Protein AF-A0ABD7LHE8-F1 (afdb_monomer)

Radius of gyration: 19.94 Å; Cα contacts (8 Å, |Δi|>4): 30; chains: 1; bounding box: 50×25×47 Å

pLDDT: mean 91.77, std 10.04, range [50.16, 98.81]

Organism: NCBI:txid87883

Sequence (92 aa):
MTETLITGGGVTAGIDMALTIMADIAGAEYAQAVQLGIEYAPAPPFDCGRPERAAPEILEAVAARMNRVRVDRYDAVRRAAQRMQEGALEQR

Structure (mmCIF, N/CA/C/O backbone):
data_AF-A0ABD7LHE8-F1
#
_entry.id   AF-A0ABD7LHE8-F1
#
loop_
_atom_site.group_PDB
_atom_site.id
_atom_site.type_symbol
_atom_site.label_atom_id
_atom_site.label_alt_id
_atom_site.label_comp_id
_atom_site.label_asym_id
_atom_site.label_entity_id
_atom_site.label_seq_id
_atom_site.pdbx_PDB_ins_code
_atom_site.Cartn_x
_atom_site.Cartn_y
_atom_site.Cartn_z
_atom_site.occupancy
_atom_site.B_iso_or_equiv
_atom_site.auth_seq_id
_atom_site.auth_comp_id
_atom_site.auth_asym_id
_atom_site.auth_atom_id
_atom_site.pdbx_PDB_model_num
ATOM 1 N N . MET A 1 1 ? -7.096 -11.257 17.814 1.00 58.19 1 MET A N 1
ATOM 2 C CA . MET A 1 1 ? -5.675 -11.625 17.593 1.00 58.19 1 MET A CA 1
ATOM 3 C C . MET A 1 1 ? -4.890 -11.819 18.896 1.00 58.19 1 MET A C 1
ATOM 5 O O . MET A 1 1 ? -5.071 -11.030 19.812 1.00 58.19 1 MET A O 1
ATOM 9 N N . THR A 1 2 ? -4.004 -12.825 18.983 1.00 65.38 2 THR A N 1
ATOM 10 C CA . THR A 1 2 ? -3.017 -13.004 20.082 1.00 65.38 2 THR A CA 1
ATOM 11 C C . THR A 1 2 ? -1.585 -12.587 19.713 1.00 65.38 2 THR A C 1
ATOM 13 O O . THR A 1 2 ? -0.724 -12.557 20.587 1.00 65.38 2 THR A O 1
ATOM 16 N N . GLU A 1 3 ? -1.310 -12.257 18.447 1.00 71.69 3 GLU A N 1
ATOM 17 C CA . GLU A 1 3 ? -0.006 -11.743 18.005 1.00 71.69 3 GLU A CA 1
ATOM 18 C C . GLU A 1 3 ? 0.013 -10.209 17.995 1.00 71.69 3 GLU A C 1
ATOM 20 O O . GLU A 1 3 ? -0.955 -9.571 17.587 1.00 71.69 3 GLU A O 1
ATOM 25 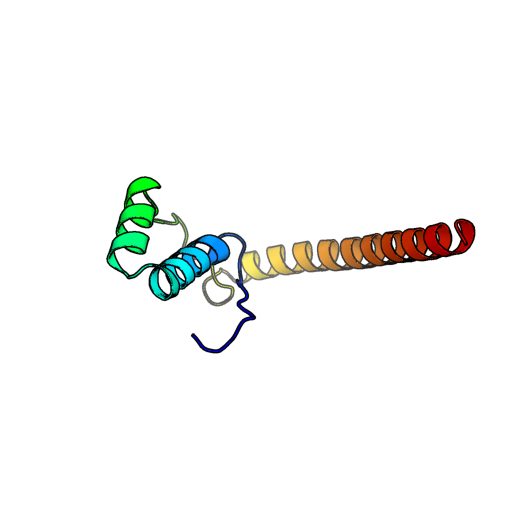N N . THR A 1 4 ? 1.122 -9.615 18.443 1.00 84.56 4 THR A N 1
ATOM 26 C CA . THR A 1 4 ? 1.318 -8.153 18.510 1.00 84.56 4 THR A CA 1
ATOM 27 C C . THR A 1 4 ? 2.123 -7.593 17.338 1.00 84.56 4 THR A C 1
ATOM 29 O O . THR A 1 4 ? 2.223 -6.375 17.192 1.00 84.56 4 THR A O 1
ATOM 32 N N . LEU A 1 5 ? 2.701 -8.460 16.501 1.00 91.69 5 LEU A N 1
ATOM 33 C CA . LEU A 1 5 ? 3.455 -8.070 15.315 1.00 91.69 5 LEU A CA 1
ATOM 34 C C . LEU A 1 5 ? 2.622 -8.329 14.065 1.00 91.69 5 LEU A C 1
ATOM 36 O O . LEU A 1 5 ? 2.299 -9.468 13.748 1.00 91.69 5 LEU A O 1
ATOM 40 N N . ILE A 1 6 ? 2.335 -7.265 13.324 1.00 90.31 6 ILE A N 1
ATOM 41 C CA . ILE A 1 6 ? 1.623 -7.331 12.050 1.00 90.31 6 ILE A CA 1
ATOM 42 C C . ILE A 1 6 ? 2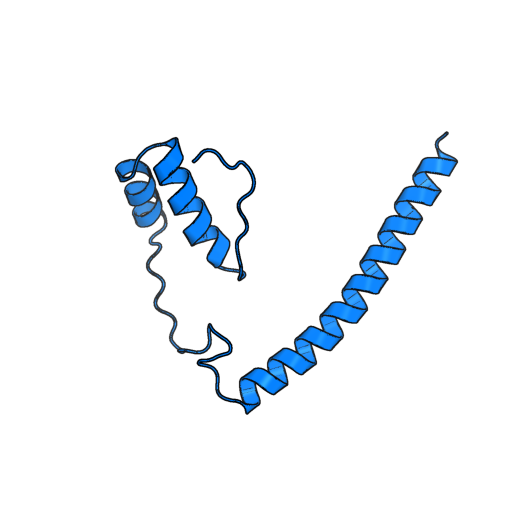.448 -6.541 11.034 1.00 90.31 6 ILE A C 1
ATOM 44 O O . ILE A 1 6 ? 2.914 -5.439 11.330 1.00 90.31 6 ILE A O 1
ATOM 48 N N . THR A 1 7 ? 2.679 -7.116 9.852 1.00 93.00 7 THR A N 1
ATOM 49 C CA . THR A 1 7 ? 3.472 -6.484 8.786 1.00 93.00 7 THR A CA 1
ATOM 50 C C . THR A 1 7 ? 2.675 -6.416 7.487 1.00 93.00 7 THR A C 1
ATOM 52 O O . THR A 1 7 ? 1.954 -7.349 7.142 1.00 93.00 7 THR A O 1
ATOM 55 N N . GLY A 1 8 ? 2.806 -5.301 6.767 1.00 90.75 8 GLY A N 1
ATOM 56 C CA . GLY A 1 8 ? 2.229 -5.107 5.437 1.00 90.75 8 GLY A CA 1
ATOM 57 C C . GLY A 1 8 ? 3.285 -5.312 4.353 1.00 90.75 8 GLY A C 1
ATOM 58 O O . GLY A 1 8 ? 4.429 -4.893 4.517 1.00 90.75 8 GLY A O 1
ATOM 59 N N . GLY A 1 9 ? 2.912 -5.958 3.246 1.00 89.69 9 GLY A N 1
ATOM 60 C CA . GLY A 1 9 ? 3.843 -6.257 2.154 1.00 89.69 9 GLY A CA 1
ATOM 61 C C . GLY A 1 9 ? 4.224 -5.030 1.316 1.00 89.69 9 GLY A C 1
ATOM 62 O O . GLY A 1 9 ? 5.368 -4.581 1.328 1.00 89.69 9 GLY A O 1
ATOM 63 N N . GLY A 1 10 ? 3.269 -4.521 0.532 1.00 87.94 10 GLY A N 1
ATOM 64 C CA . GLY A 1 10 ? 3.461 -3.374 -0.362 1.00 87.94 10 GLY A CA 1
ATOM 65 C C . GLY A 1 10 ? 3.109 -2.031 0.282 1.00 87.94 10 GLY A C 1
ATOM 66 O O . GLY A 1 10 ? 2.602 -1.975 1.397 1.00 87.94 10 GLY A O 1
ATOM 67 N N . VAL A 1 11 ? 3.319 -0.940 -0.462 1.00 91.00 11 VAL A N 1
ATOM 68 C CA . VAL A 1 11 ? 3.048 0.434 0.008 1.00 91.00 11 VAL A CA 1
ATOM 69 C C . VAL A 1 11 ? 1.593 0.602 0.462 1.00 91.00 11 VAL A C 1
ATOM 71 O O . VAL A 1 11 ? 1.342 1.117 1.545 1.00 91.00 11 VAL A O 1
ATOM 74 N N . THR A 1 12 ? 0.633 0.132 -0.338 1.00 93.12 12 THR A N 1
ATOM 75 C CA . THR A 1 12 ? -0.805 0.273 -0.050 1.00 93.12 12 THR A CA 1
ATOM 76 C C . THR A 1 12 ? -1.343 -0.781 0.916 1.00 93.12 12 THR A C 1
ATOM 78 O O . THR A 1 12 ? -2.391 -0.560 1.513 1.00 93.12 12 THR A O 1
ATOM 81 N N . ALA A 1 13 ? -0.608 -1.880 1.143 1.00 94.50 13 ALA A N 1
ATOM 82 C CA . ALA A 1 13 ? -1.042 -2.976 2.016 1.00 94.50 13 ALA A CA 1
ATOM 83 C C . ALA A 1 13 ? -1.252 -2.534 3.476 1.00 94.50 13 ALA A C 1
ATOM 85 O O . ALA A 1 13 ? -1.952 -3.199 4.234 1.00 94.50 13 ALA A O 1
ATOM 86 N N . GLY A 1 14 ? -0.663 -1.401 3.879 1.00 94.69 14 GLY A N 1
ATOM 87 C CA . GLY A 1 14 ? -0.895 -0.807 5.194 1.00 94.69 14 GLY A CA 1
ATOM 88 C C . GLY A 1 14 ? -2.350 -0.385 5.430 1.00 94.69 14 GLY A C 1
ATOM 89 O O . GLY A 1 14 ? -2.805 -0.453 6.567 1.00 94.69 14 GLY A O 1
ATOM 90 N N . ILE A 1 15 ? -3.090 -0.002 4.382 1.00 96.56 15 ILE A N 1
ATOM 91 C CA . ILE A 1 15 ? -4.505 0.383 4.504 1.00 96.56 15 ILE A CA 1
ATOM 92 C C . ILE A 1 15 ? -5.362 -0.860 4.766 1.00 96.56 15 ILE A C 1
ATOM 94 O O . ILE A 1 15 ? -6.128 -0.882 5.727 1.00 96.56 15 ILE A O 1
ATOM 98 N N . ASP A 1 16 ? -5.165 -1.923 3.981 1.00 96.25 16 ASP A N 1
ATOM 99 C CA . ASP A 1 16 ? -5.865 -3.204 4.162 1.00 96.25 16 ASP A CA 1
ATOM 100 C C . ASP A 1 16 ? -5.602 -3.792 5.559 1.00 96.25 16 ASP A C 1
ATOM 102 O O . ASP A 1 16 ? -6.510 -4.248 6.263 1.00 96.25 16 ASP A O 1
ATOM 106 N N . MET A 1 17 ? -4.339 -3.731 5.990 1.00 95.75 17 MET A N 1
ATOM 107 C CA . MET A 1 17 ? -3.909 -4.175 7.312 1.00 95.75 17 MET A CA 1
ATOM 108 C C . MET A 1 17 ? -4.562 -3.349 8.426 1.00 95.75 17 MET A C 1
ATOM 110 O O . MET A 1 17 ? -5.054 -3.920 9.395 1.00 95.75 17 MET A O 1
ATOM 114 N N . ALA A 1 18 ? -4.603 -2.020 8.296 1.00 96.12 18 ALA A N 1
ATOM 115 C CA . ALA A 1 18 ? -5.219 -1.149 9.293 1.00 96.12 18 ALA A CA 1
ATOM 116 C C . ALA A 1 18 ? -6.721 -1.424 9.443 1.00 96.12 18 ALA A C 1
ATOM 118 O O . ALA A 1 18 ? -7.197 -1.527 10.570 1.00 96.12 18 ALA A O 1
ATO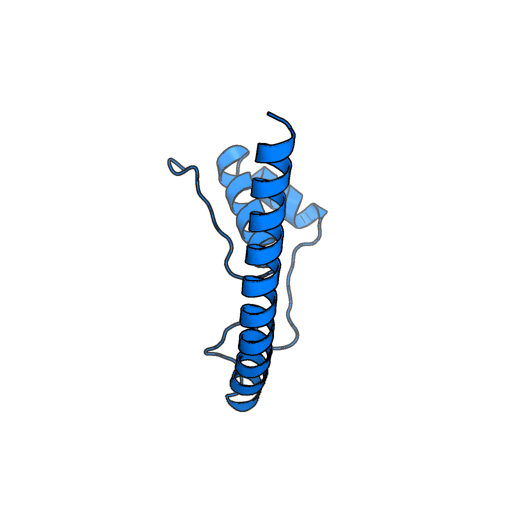M 119 N N . LEU A 1 19 ? -7.452 -1.616 8.339 1.00 97.75 19 LEU A N 1
ATOM 120 C CA . LEU A 1 19 ? -8.872 -1.985 8.381 1.00 97.75 19 LEU A CA 1
ATOM 121 C C . LEU A 1 19 ? -9.091 -3.337 9.079 1.00 97.75 19 LEU A C 1
ATOM 123 O O . LEU A 1 19 ? -10.010 -3.470 9.884 1.00 97.75 19 LEU A O 1
ATOM 127 N N . THR A 1 20 ? -8.211 -4.312 8.835 1.00 95.88 20 THR A N 1
ATOM 128 C CA . THR A 1 20 ? -8.243 -5.615 9.525 1.00 95.88 20 THR A CA 1
ATOM 129 C C . THR A 1 20 ? -8.028 -5.453 11.033 1.00 95.88 20 THR A C 1
ATOM 131 O O . THR A 1 20 ? -8.792 -5.984 11.833 1.00 95.88 20 THR A O 1
ATOM 134 N N . ILE A 1 21 ? -7.029 -4.660 11.434 1.00 96.19 21 ILE A N 1
ATOM 135 C CA . ILE A 1 21 ? -6.743 -4.369 12.847 1.00 96.19 21 ILE A CA 1
ATOM 136 C C . ILE A 1 21 ? -7.920 -3.636 13.508 1.00 96.19 21 ILE A C 1
ATOM 138 O O . ILE A 1 21 ? -8.284 -3.947 14.639 1.00 96.19 21 ILE A O 1
ATOM 142 N N . MET A 1 22 ? -8.540 -2.680 12.811 1.00 97.69 22 MET A N 1
ATOM 143 C CA . MET A 1 22 ? -9.726 -1.976 13.305 1.00 97.69 22 MET A CA 1
ATOM 144 C C . MET A 1 22 ? -10.894 -2.934 13.538 1.00 97.69 22 MET A C 1
ATOM 146 O O . MET A 1 22 ? -11.568 -2.803 14.555 1.00 97.69 22 MET A O 1
ATOM 150 N N . ALA A 1 23 ? -11.112 -3.903 12.644 1.00 97.56 23 ALA A N 1
ATOM 151 C CA . ALA A 1 23 ? -12.160 -4.903 12.818 1.00 97.56 23 ALA A CA 1
ATOM 152 C C . ALA A 1 23 ? -11.913 -5.768 14.065 1.00 97.56 23 ALA A C 1
ATOM 154 O O . ALA A 1 23 ? -12.840 -6.008 14.837 1.00 97.56 23 ALA A O 1
ATOM 155 N N . ASP A 1 24 ? -10.660 -6.164 14.300 1.00 95.00 24 ASP A N 1
ATOM 156 C CA . ASP A 1 24 ? -10.253 -6.950 15.469 1.00 95.00 24 ASP A CA 1
ATOM 157 C C . ASP A 1 24 ? -10.384 -6.175 16.794 1.00 95.00 24 ASP A C 1
ATOM 159 O O . ASP A 1 24 ? -10.715 -6.765 17.823 1.00 95.00 24 ASP A O 1
ATOM 163 N N . ILE A 1 25 ? -10.113 -4.864 16.790 1.00 96.00 25 ILE A N 1
ATOM 164 C CA . ILE A 1 25 ? -10.113 -4.022 18.001 1.00 96.00 25 ILE A CA 1
ATOM 165 C C . ILE A 1 25 ? -11.499 -3.440 18.306 1.00 96.00 25 ILE A C 1
ATOM 167 O O . ILE A 1 25 ? -11.901 -3.385 19.467 1.00 96.00 25 ILE A O 1
ATOM 171 N N . ALA A 1 26 ? -12.205 -2.958 17.284 1.00 97.62 26 ALA A N 1
ATOM 172 C CA . ALA A 1 26 ? -13.405 -2.130 17.417 1.00 97.62 26 ALA A CA 1
ATOM 173 C C . ALA A 1 26 ? -14.653 -2.732 16.746 1.00 97.62 26 ALA A C 1
ATOM 175 O O . ALA A 1 26 ? -15.724 -2.127 16.805 1.00 97.62 26 ALA A O 1
ATOM 176 N N . GLY A 1 27 ? -14.538 -3.916 16.139 1.00 98.19 27 GLY A N 1
ATOM 177 C CA . GLY A 1 27 ? -15.631 -4.592 15.444 1.00 98.19 27 GLY A CA 1
ATOM 178 C C . GLY A 1 27 ? -15.702 -4.267 13.950 1.00 98.19 27 GLY A C 1
ATOM 179 O O . GLY A 1 27 ? -15.193 -3.249 13.468 1.00 98.19 27 GLY A O 1
ATOM 180 N N . ALA A 1 28 ? -16.349 -5.159 13.199 1.00 98.44 28 ALA A N 1
ATOM 181 C CA . ALA A 1 28 ? -16.425 -5.087 11.742 1.00 98.44 28 ALA A CA 1
ATOM 182 C C . ALA A 1 28 ? -17.179 -3.840 11.254 1.00 98.44 28 ALA A C 1
ATOM 184 O O . ALA A 1 28 ? -16.757 -3.209 10.287 1.00 98.44 28 ALA A O 1
ATOM 185 N N . GLU A 1 29 ? -18.248 -3.444 11.944 1.00 98.69 29 GLU A N 1
ATOM 186 C CA . GLU A 1 29 ? -19.069 -2.282 11.602 1.00 98.69 29 GLU A CA 1
ATOM 187 C C . GLU A 1 29 ? -18.258 -0.982 11.662 1.00 98.69 29 GLU A C 1
ATOM 189 O O . GLU A 1 29 ? -18.396 -0.120 10.794 1.00 98.69 29 GLU A O 1
ATOM 194 N N . TYR A 1 30 ? -17.367 -0.852 12.652 1.00 98.75 30 TYR A N 1
ATOM 195 C CA . TYR A 1 30 ? -16.480 0.304 12.761 1.00 98.75 30 TYR A CA 1
ATOM 196 C C . TYR A 1 30 ? -15.479 0.349 11.602 1.00 98.75 30 TYR A C 1
ATOM 198 O O . TYR A 1 30 ? -15.331 1.384 10.953 1.00 98.75 30 TYR A O 1
ATOM 206 N N . ALA A 1 31 ? -14.830 -0.778 11.294 1.00 98.75 31 ALA A N 1
ATOM 207 C CA . ALA A 1 31 ? -13.897 -0.862 10.172 1.00 98.75 31 ALA A CA 1
ATOM 208 C C . ALA A 1 31 ? -14.580 -0.552 8.828 1.00 98.75 31 ALA A C 1
ATOM 210 O O . ALA A 1 31 ? -14.022 0.178 8.012 1.00 98.75 31 ALA A O 1
ATOM 211 N N . GLN A 1 32 ? -15.808 -1.038 8.620 1.00 98.75 32 GLN A N 1
ATOM 212 C CA . GLN A 1 32 ? -16.616 -0.735 7.435 1.00 98.75 32 GLN A CA 1
ATOM 213 C C . GLN A 1 32 ? -17.000 0.748 7.356 1.00 98.75 32 GLN A C 1
ATOM 215 O O . GLN A 1 32 ? -16.920 1.344 6.282 1.00 98.75 32 GLN A O 1
ATOM 220 N N . ALA A 1 33 ? -17.373 1.369 8.480 1.00 98.81 33 ALA A N 1
ATOM 221 C CA . ALA A 1 33 ? -17.659 2.800 8.530 1.00 98.81 33 ALA A CA 1
ATOM 222 C C . ALA A 1 33 ? -16.421 3.639 8.179 1.00 98.81 33 ALA A C 1
ATOM 224 O O . ALA A 1 33 ? -16.529 4.599 7.417 1.00 98.81 33 ALA A O 1
ATOM 225 N N . VAL A 1 34 ? -15.239 3.255 8.677 1.00 98.69 34 VAL A N 1
ATOM 226 C CA . VAL A 1 34 ? -13.972 3.902 8.306 1.00 98.69 34 VAL A CA 1
ATOM 227 C C . VAL A 1 34 ? -13.676 3.695 6.824 1.00 98.69 34 VAL A C 1
ATOM 229 O O . VAL A 1 34 ? -13.393 4.673 6.138 1.00 98.69 34 VAL A O 1
ATOM 232 N N . GLN A 1 35 ? -13.790 2.462 6.316 1.00 98.75 35 GLN A N 1
ATOM 233 C CA . GLN A 1 35 ? -13.574 2.148 4.901 1.00 98.75 35 GLN A CA 1
ATOM 234 C C . GLN A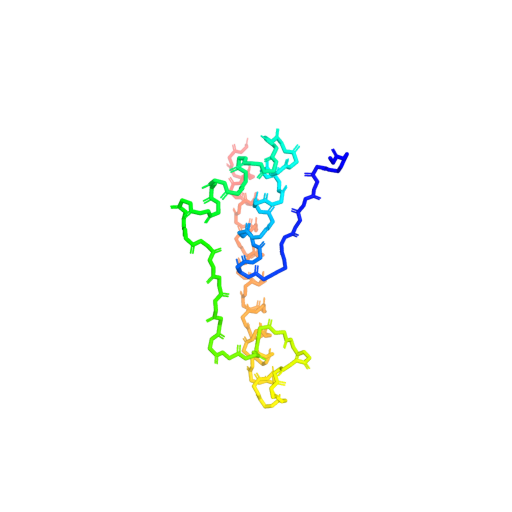 1 35 ? -14.445 3.024 3.990 1.00 98.75 35 GLN A C 1
ATOM 236 O O . GLN A 1 35 ? -13.941 3.580 3.014 1.00 98.75 35 GLN A O 1
ATOM 241 N N . LEU A 1 36 ? -15.729 3.174 4.328 1.00 98.75 36 LEU A N 1
ATOM 242 C CA . LEU A 1 36 ? -16.658 4.043 3.611 1.00 98.75 36 LEU A CA 1
ATOM 243 C C . LEU A 1 36 ? -16.285 5.523 3.756 1.00 98.75 36 LEU A C 1
ATOM 245 O O . LEU A 1 36 ? -16.282 6.245 2.766 1.00 98.75 36 LEU A O 1
ATOM 249 N N . GLY A 1 37 ? -15.946 5.974 4.966 1.00 98.62 37 GLY A N 1
ATOM 250 C CA . GLY A 1 37 ? -15.626 7.374 5.252 1.00 98.62 37 GLY A CA 1
ATOM 251 C C . GLY A 1 37 ? -14.387 7.900 4.522 1.00 98.62 37 GLY A C 1
ATOM 252 O O . GLY A 1 37 ? -14.297 9.101 4.281 1.00 98.62 37 GLY A O 1
ATOM 253 N N . ILE A 1 38 ? -13.455 7.018 4.149 1.00 98.19 38 ILE A N 1
ATOM 254 C CA . ILE A 1 38 ? -12.291 7.363 3.315 1.00 98.19 38 ILE A CA 1
ATOM 255 C C . ILE A 1 38 ? -12.452 6.941 1.847 1.00 98.19 38 ILE A C 1
ATOM 257 O O . ILE A 1 38 ? -11.489 7.024 1.088 1.00 98.19 38 ILE A O 1
ATOM 261 N N . GLU A 1 39 ? -13.633 6.443 1.466 1.00 98.25 39 GLU A N 1
ATOM 262 C CA . GLU A 1 39 ? -13.946 5.933 0.126 1.00 98.25 39 GLU A CA 1
ATOM 263 C C . GLU A 1 39 ? -12.908 4.918 -0.390 1.00 98.25 39 GLU A C 1
ATOM 265 O O . GLU A 1 39 ? -12.502 4.929 -1.555 1.00 98.25 39 GLU A O 1
ATOM 270 N N . TYR A 1 40 ? -12.450 4.015 0.485 1.00 98.00 40 TYR A N 1
ATOM 271 C CA . TYR A 1 40 ? -11.428 3.034 0.126 1.00 98.00 40 TYR A CA 1
ATOM 272 C C . TYR A 1 40 ? -12.014 1.895 -0.720 1.00 98.00 40 TYR A C 1
ATOM 274 O O . TYR A 1 40 ? -12.396 0.831 -0.224 1.00 98.00 40 TYR A O 1
ATOM 282 N N . ALA A 1 41 ? -12.061 2.155 -2.026 1.00 97.88 41 ALA A N 1
ATOM 283 C CA . ALA A 1 41 ? -12.490 1.251 -3.086 1.00 97.88 41 ALA A CA 1
ATOM 284 C C . ALA A 1 41 ? -11.426 1.211 -4.205 1.00 97.88 41 ALA A C 1
ATOM 286 O O . ALA A 1 41 ? -11.603 1.826 -5.260 1.00 97.88 41 ALA A O 1
ATOM 287 N N . PRO A 1 42 ? -10.276 0.543 -3.984 1.00 96.00 42 PRO A N 1
ATOM 288 C CA . PRO A 1 42 ? -9.193 0.535 -4.961 1.00 96.00 42 PRO A CA 1
ATOM 289 C C . PRO A 1 42 ? -9.623 -0.150 -6.269 1.00 96.00 42 PRO A C 1
ATOM 291 O O . PRO A 1 42 ? -10.042 -1.305 -6.275 1.00 96.00 42 PRO A O 1
ATOM 294 N N . ALA A 1 43 ? -9.455 0.554 -7.389 1.00 96.62 43 ALA A N 1
ATOM 295 C CA . ALA A 1 43 ? -9.703 0.060 -8.744 1.00 96.62 43 ALA A CA 1
ATOM 296 C C . ALA A 1 43 ? -8.464 0.324 -9.622 1.00 96.62 43 ALA A C 1
ATOM 298 O O . ALA A 1 43 ? -8.444 1.281 -10.402 1.00 96.62 43 ALA A O 1
ATOM 299 N N . PRO A 1 44 ? -7.375 -0.453 -9.450 1.00 95.31 44 PRO A N 1
ATOM 300 C CA . PRO A 1 44 ? -6.143 -0.212 -10.185 1.00 95.31 44 PRO A CA 1
ATOM 301 C C . PRO A 1 44 ? -6.373 -0.389 -11.698 1.00 95.31 44 PRO A C 1
ATOM 303 O O . PRO A 1 44 ? -6.946 -1.396 -12.112 1.00 95.31 44 PRO A O 1
ATOM 306 N N . PRO A 1 45 ? -5.896 0.542 -12.544 1.00 96.81 45 PRO A N 1
ATOM 307 C CA . PRO A 1 45 ? -6.095 0.470 -13.994 1.00 96.81 45 PRO A CA 1
ATOM 308 C C . PRO A 1 45 ? -5.214 -0.584 -14.690 1.00 96.81 45 PRO A C 1
ATOM 310 O O . PRO A 1 45 ? -5.384 -0.833 -15.880 1.00 96.81 45 PRO A O 1
ATOM 313 N N . PHE A 1 46 ? -4.269 -1.196 -13.968 1.00 96.94 46 PHE A N 1
ATOM 314 C CA . PHE A 1 46 ? -3.339 -2.202 -14.483 1.00 96.94 46 PHE A CA 1
ATOM 315 C C . PHE A 1 46 ? -3.221 -3.379 -13.505 1.00 96.94 46 PHE A C 1
ATOM 317 O O . PHE A 1 46 ? -3.127 -3.170 -12.294 1.00 96.94 46 PHE A O 1
ATOM 324 N N . ASP A 1 47 ? -3.130 -4.609 -14.019 1.00 95.44 47 ASP A N 1
ATOM 325 C CA . ASP A 1 47 ? -2.905 -5.826 -13.216 1.00 95.44 47 ASP A CA 1
ATOM 326 C C . ASP A 1 47 ? -1.404 -6.113 -13.019 1.00 95.44 47 ASP A C 1
ATOM 328 O O . ASP A 1 47 ? -0.898 -7.189 -13.314 1.00 95.44 47 ASP A O 1
ATOM 332 N N . CYS A 1 48 ? -0.653 -5.114 -12.550 1.00 95.94 48 CYS A N 1
ATOM 333 C CA . CYS A 1 48 ? 0.803 -5.203 -12.367 1.00 95.94 48 CYS A CA 1
ATOM 334 C C . CYS A 1 48 ? 1.244 -5.037 -10.902 1.00 95.94 48 CYS A C 1
ATOM 336 O O . CYS A 1 48 ? 2.412 -4.774 -10.624 1.00 95.94 48 CYS A O 1
ATOM 338 N N . GLY A 1 49 ? 0.312 -5.159 -9.951 1.00 93.81 49 GLY A N 1
ATOM 339 C CA . GLY A 1 49 ? 0.590 -5.017 -8.515 1.00 93.81 49 GLY A CA 1
ATOM 340 C C . GLY A 1 49 ? 1.302 -6.219 -7.880 1.00 93.81 49 GLY A C 1
ATOM 341 O O . GLY A 1 49 ? 1.726 -6.135 -6.729 1.00 93.81 49 GLY A O 1
ATOM 342 N N . ARG A 1 50 ? 1.433 -7.336 -8.608 1.00 94.06 50 ARG A N 1
ATOM 343 C CA . ARG A 1 50 ? 2.077 -8.577 -8.154 1.00 94.06 50 ARG A CA 1
ATOM 344 C C . ARG A 1 50 ? 3.130 -9.025 -9.174 1.00 94.06 50 ARG A C 1
ATOM 346 O O . ARG A 1 50 ? 2.823 -8.985 -10.367 1.00 94.06 50 ARG A O 1
ATOM 353 N N . PRO A 1 51 ? 4.326 -9.471 -8.742 1.00 95.12 51 PRO A N 1
ATOM 354 C CA . PRO A 1 51 ? 5.387 -9.908 -9.653 1.00 95.12 51 PRO A CA 1
ATOM 355 C C . PRO A 1 51 ? 4.926 -10.944 -10.682 1.00 95.12 51 PRO A C 1
ATOM 357 O O . PRO A 1 51 ? 5.221 -10.812 -11.861 1.00 95.12 51 PRO A O 1
ATOM 360 N N . GLU A 1 52 ? 4.141 -11.926 -10.248 1.00 96.31 52 GLU A N 1
ATOM 361 C CA . GLU A 1 52 ? 3.622 -13.022 -11.069 1.00 96.31 52 GLU A CA 1
ATOM 362 C C . GLU A 1 52 ? 2.560 -12.602 -12.100 1.00 96.31 52 GLU A C 1
ATOM 364 O O . GLU A 1 52 ? 2.151 -13.427 -12.912 1.00 96.31 52 GLU A O 1
ATOM 369 N N . ARG A 1 53 ? 2.099 -11.344 -12.074 1.00 96.56 53 ARG A N 1
ATOM 370 C CA . ARG A 1 53 ? 1.123 -10.796 -13.035 1.00 96.56 53 ARG A CA 1
ATOM 371 C C . ARG A 1 53 ? 1.704 -9.719 -13.949 1.00 96.56 53 ARG A C 1
ATOM 373 O O . ARG A 1 53 ? 1.088 -9.356 -14.946 1.00 96.56 53 ARG A O 1
ATOM 380 N N . ALA A 1 54 ? 2.883 -9.198 -13.617 1.00 97.44 54 ALA A N 1
ATOM 381 C CA . ALA A 1 54 ? 3.561 -8.214 -14.443 1.00 97.44 54 ALA A CA 1
ATOM 382 C C . ALA A 1 54 ? 4.177 -8.871 -15.689 1.00 97.44 54 ALA A C 1
ATOM 384 O O . ALA A 1 54 ? 4.644 -10.009 -15.638 1.00 97.44 54 ALA A O 1
ATOM 385 N N . ALA A 1 55 ? 4.233 -8.128 -16.799 1.00 97.69 55 ALA A N 1
ATOM 386 C CA . ALA A 1 55 ? 5.021 -8.536 -17.959 1.00 97.69 55 ALA A CA 1
ATOM 387 C C . ALA A 1 55 ? 6.507 -8.703 -17.565 1.00 97.69 55 ALA A C 1
ATOM 389 O O . ALA A 1 55 ? 7.001 -7.887 -16.771 1.00 97.69 55 ALA A O 1
ATOM 390 N N . PRO A 1 56 ? 7.228 -9.711 -18.098 1.00 97.50 56 PRO A N 1
ATOM 391 C CA . PRO A 1 56 ? 8.611 -9.997 -17.713 1.00 97.50 56 PRO A CA 1
ATOM 392 C C . PRO A 1 56 ? 9.535 -8.778 -17.803 1.00 97.50 56 PRO A C 1
ATOM 394 O O . PRO A 1 56 ? 10.297 -8.510 -16.878 1.00 97.50 56 PRO A O 1
ATOM 397 N N . GLU A 1 57 ? 9.395 -7.969 -18.851 1.00 97.75 57 GLU A N 1
ATOM 398 C CA . GLU A 1 57 ? 10.239 -6.796 -19.092 1.00 97.75 57 GLU A CA 1
ATOM 399 C C . GLU A 1 57 ? 10.003 -5.702 -18.037 1.00 97.75 57 GLU A C 1
ATOM 401 O O . GLU A 1 57 ? 10.933 -5.013 -17.609 1.00 97.75 57 GLU A O 1
ATOM 406 N N . ILE A 1 58 ? 8.756 -5.554 -17.570 1.00 97.75 58 ILE A N 1
ATOM 407 C CA . ILE A 1 58 ? 8.402 -4.621 -16.492 1.00 97.75 58 ILE A CA 1
ATOM 408 C C . ILE A 1 58 ? 8.966 -5.117 -15.160 1.00 97.75 58 ILE A C 1
ATOM 410 O O . ILE A 1 58 ? 9.531 -4.325 -14.400 1.00 97.75 58 ILE A O 1
ATOM 414 N N . LEU A 1 59 ? 8.842 -6.418 -14.882 1.00 97.62 59 LEU A N 1
ATOM 415 C CA . LEU A 1 59 ? 9.395 -7.028 -13.676 1.00 97.62 59 LEU A CA 1
ATOM 416 C C . LEU A 1 59 ? 10.920 -6.859 -13.621 1.00 97.62 59 LEU A C 1
ATOM 418 O O . LEU A 1 59 ? 11.445 -6.420 -12.598 1.00 97.62 59 LEU A O 1
ATOM 422 N N . GLU A 1 60 ? 11.620 -7.142 -14.719 1.00 97.69 60 GLU A N 1
ATOM 423 C CA . GLU A 1 60 ? 13.072 -6.983 -14.836 1.00 97.69 60 GLU A CA 1
ATOM 424 C C . GLU A 1 60 ? 13.510 -5.529 -14.630 1.00 97.69 60 GLU A C 1
ATOM 426 O O . GLU A 1 60 ? 14.410 -5.257 -13.828 1.00 97.69 60 GLU A O 1
ATOM 431 N N . ALA A 1 61 ? 12.838 -4.576 -15.283 1.00 97.19 61 ALA A N 1
ATOM 432 C CA . ALA A 1 61 ? 13.141 -3.155 -15.139 1.00 97.19 61 ALA A CA 1
ATOM 433 C C . ALA A 1 61 ? 12.962 -2.670 -13.689 1.00 97.19 61 ALA A C 1
ATOM 435 O O . ALA A 1 61 ? 13.813 -1.950 -13.148 1.00 97.19 61 ALA A O 1
ATOM 436 N N . VAL A 1 62 ? 11.875 -3.084 -13.027 1.00 96.25 62 VAL A N 1
ATOM 437 C CA . VAL A 1 62 ? 11.626 -2.751 -11.619 1.00 96.25 62 VAL A CA 1
ATOM 438 C C . VAL A 1 62 ? 12.648 -3.430 -10.710 1.00 96.25 62 VAL A C 1
ATOM 440 O O . VAL A 1 62 ? 13.185 -2.767 -9.822 1.00 96.25 62 VAL A O 1
ATOM 443 N N . ALA A 1 63 ? 12.974 -4.704 -10.929 1.00 95.12 63 ALA A N 1
ATOM 444 C CA . ALA A 1 63 ? 13.964 -5.429 -10.136 1.00 95.12 63 ALA A CA 1
ATOM 445 C C . ALA A 1 63 ? 15.353 -4.778 -10.225 1.00 95.12 63 ALA A C 1
ATOM 447 O O . ALA A 1 63 ? 15.975 -4.516 -9.192 1.00 95.12 63 ALA A O 1
ATOM 448 N N . ALA A 1 64 ? 15.807 -4.423 -11.431 1.00 95.69 64 ALA A N 1
ATOM 449 C CA . ALA A 1 64 ? 17.068 -3.715 -11.642 1.00 95.69 64 ALA A CA 1
ATOM 450 C C . ALA A 1 64 ? 17.095 -2.370 -10.895 1.00 95.69 64 ALA A C 1
ATOM 452 O O . ALA A 1 64 ? 18.046 -2.068 -10.164 1.00 95.69 64 ALA A O 1
ATOM 453 N N . ARG A 1 65 ? 16.012 -1.586 -11.001 1.00 94.88 65 ARG A N 1
ATOM 454 C CA . ARG A 1 65 ? 15.864 -0.318 -10.273 1.00 94.88 65 ARG A CA 1
ATOM 455 C C . ARG A 1 65 ? 15.892 -0.525 -8.758 1.00 94.88 65 ARG A C 1
ATOM 457 O O . ARG A 1 65 ? 16.580 0.213 -8.052 1.00 94.88 65 ARG A O 1
ATOM 464 N N . MET A 1 66 ? 15.145 -1.502 -8.247 1.00 92.38 66 MET A N 1
ATOM 465 C CA . MET A 1 66 ? 15.048 -1.772 -6.812 1.00 92.38 66 MET A CA 1
ATOM 466 C C . MET A 1 66 ? 16.367 -2.286 -6.236 1.00 92.38 66 MET A C 1
ATOM 468 O O . MET A 1 66 ? 16.726 -1.882 -5.132 1.00 92.38 66 MET A O 1
ATOM 472 N N . ASN A 1 67 ? 17.116 -3.111 -6.969 1.00 92.19 67 ASN A N 1
ATOM 473 C CA . ASN A 1 67 ? 18.424 -3.598 -6.532 1.00 92.19 67 ASN A CA 1
ATOM 474 C C . ASN A 1 67 ? 19.415 -2.452 -6.319 1.00 92.19 67 ASN A C 1
ATOM 476 O O . ASN A 1 67 ? 20.061 -2.398 -5.274 1.00 92.19 67 ASN A O 1
ATOM 480 N N . ARG A 1 68 ? 19.463 -1.480 -7.239 1.00 88.94 68 ARG A N 1
ATOM 481 C CA . ARG A 1 68 ? 20.288 -0.274 -7.070 1.00 88.94 68 ARG A CA 1
ATOM 482 C C . ARG A 1 68 ? 19.891 0.518 -5.821 1.00 88.94 68 ARG A C 1
ATOM 484 O O . ARG A 1 68 ? 20.732 0.818 -4.981 1.00 88.94 68 ARG A O 1
ATOM 491 N N . VAL A 1 69 ? 18.594 0.789 -5.661 1.00 89.31 69 VAL A N 1
ATOM 492 C CA . VAL A 1 69 ? 18.070 1.543 -4.509 1.00 89.31 69 VAL A CA 1
ATOM 493 C C . VAL A 1 69 ? 18.361 0.834 -3.181 1.00 89.31 69 VAL A C 1
ATOM 495 O O . VAL A 1 69 ? 18.658 1.495 -2.189 1.00 89.31 69 VAL A O 1
ATOM 498 N N . ARG A 1 70 ? 18.269 -0.500 -3.134 1.00 88.69 70 ARG A N 1
ATOM 499 C CA . ARG A 1 70 ? 18.534 -1.291 -1.921 1.00 88.69 70 ARG A CA 1
ATOM 500 C C . ARG A 1 70 ? 19.983 -1.165 -1.458 1.00 88.69 70 ARG A C 1
ATOM 502 O O . ARG A 1 70 ? 20.192 -0.956 -0.266 1.00 88.69 70 ARG A O 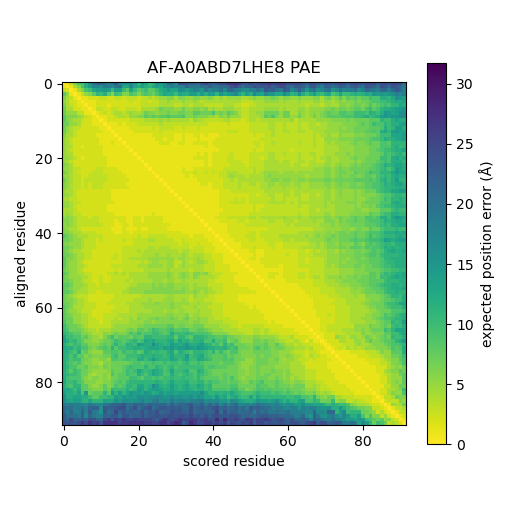1
ATOM 509 N N . VAL A 1 71 ? 20.948 -1.260 -2.375 1.00 83.88 71 VAL A N 1
ATOM 510 C CA . VAL A 1 71 ? 22.380 -1.115 -2.060 1.00 83.88 71 VAL A CA 1
ATOM 511 C C . VAL A 1 71 ? 22.665 0.284 -1.512 1.00 83.88 71 VAL A C 1
ATOM 513 O O . VAL A 1 71 ? 23.152 0.412 -0.389 1.00 83.88 71 VAL A O 1
ATOM 516 N N . ASP A 1 72 ? 22.234 1.326 -2.230 1.00 89.38 72 ASP A N 1
ATOM 517 C CA . ASP A 1 72 ? 22.446 2.721 -1.820 1.00 89.38 72 ASP A CA 1
ATOM 518 C C . ASP A 1 72 ? 21.833 3.011 -0.436 1.00 89.38 72 ASP A C 1
ATOM 520 O O . ASP A 1 72 ? 22.432 3.687 0.409 1.00 89.38 72 ASP A O 1
ATOM 524 N N . ARG A 1 73 ? 20.632 2.469 -0.178 1.00 89.62 73 ARG A N 1
ATOM 525 C CA . ARG A 1 73 ? 19.944 2.605 1.112 1.00 89.62 73 ARG A CA 1
ATOM 526 C C . ARG A 1 73 ? 20.667 1.884 2.235 1.00 89.62 73 ARG A C 1
ATOM 528 O O . ARG A 1 73 ? 20.777 2.456 3.315 1.00 89.62 73 ARG A O 1
ATOM 535 N N . TYR A 1 74 ? 21.129 0.657 2.012 1.00 89.81 74 TYR A N 1
ATOM 536 C CA . TYR A 1 74 ? 21.811 -0.112 3.049 1.00 89.81 74 TYR A CA 1
ATOM 537 C C . TYR A 1 74 ? 23.071 0.613 3.525 1.00 89.81 74 TYR A C 1
ATOM 539 O O . TYR A 1 74 ? 23.253 0.814 4.726 1.00 89.81 74 TYR A O 1
ATOM 547 N N . ASP A 1 75 ? 23.875 1.111 2.589 1.00 91.12 75 ASP A N 1
ATOM 548 C CA . ASP A 1 75 ? 25.092 1.849 2.914 1.00 91.12 75 ASP A CA 1
ATOM 549 C C . ASP A 1 75 ? 24.789 3.171 3.630 1.00 91.12 75 ASP A C 1
ATOM 551 O O . ASP A 1 75 ? 25.448 3.521 4.612 1.00 91.12 75 ASP A O 1
ATOM 555 N N . ALA A 1 76 ? 23.764 3.905 3.183 1.00 91.62 76 ALA A N 1
ATOM 556 C CA . ALA A 1 76 ? 23.336 5.137 3.843 1.00 91.62 76 ALA A CA 1
ATOM 557 C C . ALA A 1 76 ? 22.851 4.888 5.280 1.00 91.62 76 ALA A C 1
ATOM 559 O O . ALA A 1 76 ? 23.242 5.625 6.189 1.00 91.62 76 ALA A O 1
ATOM 560 N N . VAL A 1 77 ? 22.048 3.840 5.492 1.00 94.69 77 VAL A N 1
ATOM 561 C CA . VAL A 1 77 ? 21.553 3.437 6.816 1.00 94.69 77 VAL A CA 1
ATOM 562 C C . VAL A 1 77 ? 22.710 3.015 7.715 1.00 94.69 77 VAL A C 1
ATOM 564 O O . VAL A 1 77 ? 22.770 3.462 8.858 1.00 94.69 77 VAL A O 1
ATOM 567 N N . ARG A 1 78 ? 23.671 2.231 7.210 1.00 94.44 78 ARG A N 1
ATOM 568 C CA . ARG A 1 78 ? 24.856 1.848 7.991 1.00 94.44 78 ARG A CA 1
ATOM 569 C C . ARG A 1 78 ? 25.681 3.052 8.421 1.00 94.44 78 ARG A C 1
ATOM 571 O O . ARG A 1 78 ? 25.996 3.166 9.601 1.00 94.44 78 ARG A O 1
ATOM 578 N N . ARG A 1 79 ? 25.969 3.977 7.500 1.00 94.25 79 ARG A N 1
ATOM 579 C CA . ARG A 1 79 ? 26.697 5.212 7.832 1.00 94.25 79 ARG A CA 1
ATOM 580 C C . ARG A 1 79 ? 25.940 6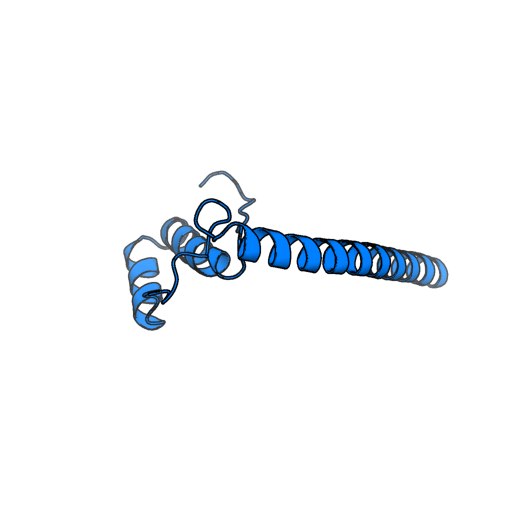.065 8.849 1.00 94.25 79 ARG A C 1
ATOM 582 O O . ARG A 1 79 ? 26.557 6.669 9.717 1.00 94.25 79 ARG A O 1
ATOM 589 N N . ALA A 1 80 ? 24.613 6.154 8.737 1.00 94.44 80 ALA A N 1
ATOM 590 C CA . ALA A 1 80 ? 23.796 6.880 9.706 1.00 94.44 80 ALA A CA 1
ATOM 591 C C . ALA A 1 80 ? 23.841 6.225 11.094 1.00 94.44 80 ALA A C 1
ATOM 593 O O . ALA A 1 80 ? 24.060 6.923 12.079 1.00 94.44 80 ALA A O 1
ATOM 594 N N . ALA A 1 81 ? 23.716 4.897 11.164 1.00 95.19 81 ALA A N 1
ATOM 595 C CA . ALA A 1 81 ? 23.799 4.147 12.414 1.00 95.19 81 ALA A CA 1
ATOM 596 C C . ALA A 1 81 ? 25.169 4.299 13.097 1.00 95.19 81 ALA A C 1
ATOM 598 O O . ALA A 1 81 ? 25.217 4.498 14.306 1.00 95.19 81 ALA A O 1
ATOM 599 N N . GLN A 1 82 ? 26.266 4.277 12.330 1.00 94.88 82 GLN A N 1
ATOM 600 C CA . GLN A 1 82 ? 27.620 4.515 12.851 1.00 94.88 82 GLN A CA 1
ATOM 601 C C . GLN A 1 82 ? 27.746 5.901 13.491 1.00 94.88 82 GLN A C 1
ATOM 603 O O . GLN A 1 82 ? 28.129 5.996 14.652 1.00 94.88 82 GLN A O 1
ATOM 608 N N . ARG A 1 83 ? 27.301 6.961 12.801 1.00 94.00 83 ARG A N 1
ATOM 609 C CA . ARG A 1 83 ? 27.314 8.324 13.365 1.00 94.00 83 ARG A CA 1
ATOM 610 C C . ARG A 1 83 ? 26.482 8.450 14.640 1.00 94.00 83 ARG A C 1
ATOM 612 O O . ARG A 1 83 ? 26.859 9.180 15.549 1.00 94.00 83 ARG A O 1
ATOM 619 N N . MET A 1 84 ? 25.346 7.754 14.716 1.00 92.56 84 MET A N 1
ATOM 620 C CA . MET A 1 84 ? 24.515 7.741 15.925 1.00 92.56 84 MET A CA 1
ATOM 621 C C . MET A 1 84 ? 25.215 7.044 17.098 1.00 92.56 84 MET A C 1
ATOM 623 O O . MET A 1 84 ? 25.020 7.450 18.239 1.00 92.56 84 MET A O 1
ATOM 627 N N . GLN A 1 85 ? 26.023 6.015 16.834 1.00 89.44 85 GLN A N 1
ATOM 628 C CA . GLN A 1 85 ? 26.804 5.316 17.858 1.00 89.44 85 GLN A CA 1
ATOM 629 C C . GLN A 1 85 ? 28.006 6.145 18.318 1.00 89.44 85 GLN A C 1
ATOM 631 O O . GLN A 1 85 ? 28.229 6.264 19.517 1.00 89.44 85 GLN A O 1
ATOM 636 N N . GLU A 1 86 ? 28.736 6.759 17.387 1.00 85.38 86 GLU A N 1
ATOM 637 C CA . GLU A 1 86 ? 29.872 7.647 17.674 1.00 85.38 86 GLU A CA 1
ATOM 638 C C . GLU A 1 86 ? 29.423 8.870 18.486 1.00 85.38 86 GLU A C 1
ATOM 640 O O . GLU A 1 86 ? 29.949 9.121 19.568 1.00 85.38 86 GLU A O 1
ATOM 645 N N . GLY A 1 87 ? 28.354 9.551 18.057 1.00 79.25 87 GLY A N 1
ATOM 646 C CA . GLY A 1 87 ? 27.794 10.687 18.795 1.00 79.25 87 GLY A CA 1
ATOM 647 C C . GLY A 1 87 ? 27.186 10.314 20.155 1.00 79.25 87 GLY A C 1
ATOM 648 O O . GLY A 1 87 ? 27.091 11.168 21.033 1.00 79.25 87 GLY A O 1
ATOM 649 N N . ALA A 1 88 ? 26.785 9.055 20.362 1.00 71.56 88 ALA A N 1
ATOM 650 C CA . ALA A 1 88 ? 26.343 8.556 21.667 1.00 71.56 88 ALA A CA 1
ATOM 651 C C . ALA A 1 88 ? 27.516 8.205 22.604 1.00 71.56 88 ALA A C 1
A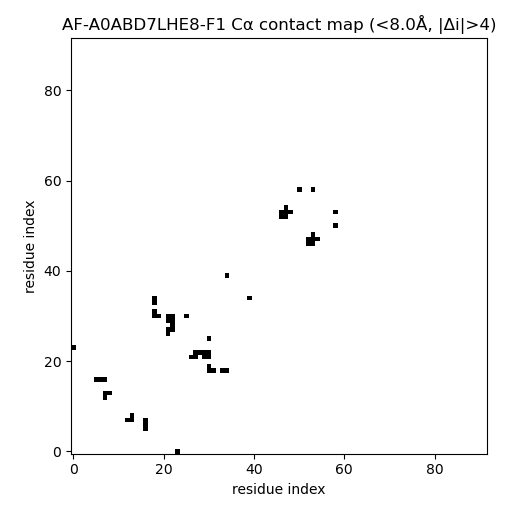TOM 653 O O . ALA A 1 88 ? 27.331 8.176 23.821 1.00 71.56 88 ALA A O 1
ATOM 654 N N . LEU A 1 89 ? 28.707 7.937 22.054 1.00 63.62 89 LEU A N 1
ATOM 655 C CA . LEU A 1 89 ? 29.937 7.691 22.811 1.00 63.62 89 LEU A CA 1
ATOM 656 C C . LEU A 1 89 ? 30.634 8.999 23.213 1.00 63.62 89 LEU A C 1
ATOM 658 O O . LEU A 1 89 ? 31.199 9.052 24.296 1.00 63.62 89 LEU A O 1
ATOM 662 N N . GLU A 1 90 ? 30.547 10.053 22.397 1.00 61.91 90 GLU A N 1
ATOM 663 C CA . GLU A 1 90 ? 31.091 11.389 22.711 1.00 61.91 90 GLU A CA 1
ATOM 664 C C . GLU A 1 90 ? 30.287 12.154 23.782 1.00 61.91 90 GLU A C 1
ATOM 666 O O . GLU A 1 90 ? 30.798 13.090 24.390 1.00 61.91 90 GLU A O 1
ATOM 671 N N . GLN A 1 91 ? 29.031 11.764 24.025 1.00 55.97 91 GLN A N 1
ATOM 672 C CA . GLN A 1 91 ? 28.138 12.369 25.029 1.00 55.97 91 GLN A CA 1
ATOM 673 C C . GLN A 1 91 ? 28.141 11.636 26.389 1.00 55.97 91 GLN A C 1
ATOM 675 O O . GLN A 1 91 ? 27.287 11.912 27.234 1.00 55.97 91 GLN A O 1
ATOM 680 N N . ARG A 1 92 ? 29.062 10.689 26.597 1.00 50.16 92 ARG A N 1
ATOM 681 C CA . ARG A 1 92 ? 29.273 9.960 2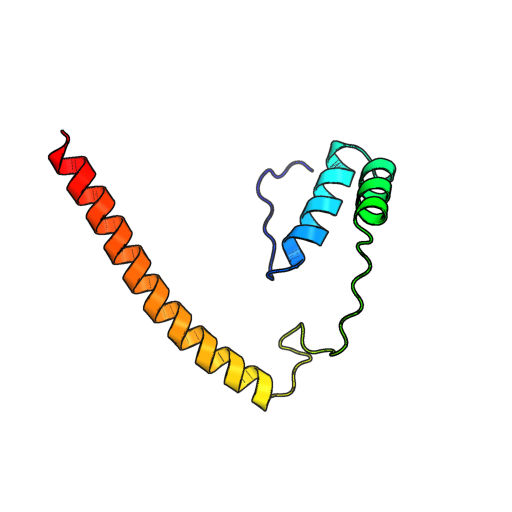7.858 1.00 50.16 92 ARG A CA 1
ATOM 682 C C . ARG A 1 92 ? 30.573 10.385 28.521 1.00 50.16 92 ARG A C 1
ATOM 684 O O . ARG A 1 92 ? 30.564 10.441 29.770 1.00 50.16 92 ARG A O 1
#

Nearest PDB structures (foldseek):
  3nov-assembly1_A-2  TM=8.664E-01  e=4.745E-04  Pseudomonas fluorescens
  7l9q-assembly1_B  TM=8.453E-01  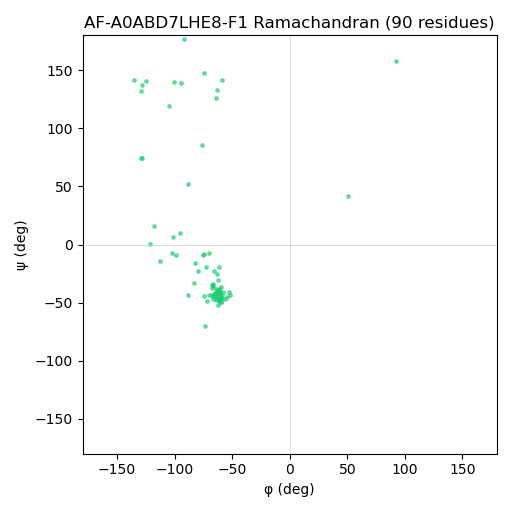e=6.650E-04  Pseudomonas protegens Pf-5
  3nor-assembly1_A-2  TM=8.665E-01  e=9.319E-04  Pseudomonas fluorescens
  7la0-assembly1_B  TM=8.210E-01  e=9.969E-04  Pseudomonas protegens Pf-5
  3noq-assembly1_A  TM=8.726E-01  e=2.094E-03  Pseudomonas fluorescens

Foldseek 3Di:
DPDPDDDADDPCSVLVVVLVVCCVPPNNVRSVVVCVVVVVDDDDPDPCPDLVRDDPVVSVVVVVVVVVVVVVVVVVVVVVVVVVVVVVVVVD

Solvent-accessible surface area (backbone atoms only — not comparable to full-atom values): 5599 Å² total; per-residue (Å²): 128,93,74,92,80,84,83,55,87,54,89,70,36,49,57,62,48,47,42,51,51,35,25,70,74,66,34,57,68,51,23,51,50,50,39,58,75,69,62,72,69,91,76,75,95,62,73,56,92,44,77,94,56,32,57,69,70,59,44,52,55,49,49,57,54,48,55,55,52,50,54,59,48,52,54,51,50,49,56,51,52,50,52,56,52,51,58,56,59,78,74,107

Secondary structure (DSSP, 8-state):
--------SSSTHHHHHHHHHHHHHH-HHHHHHHHHHTT-----SSS-SSGGGS-HHHHHHHHHHHHHHHHHHHHHHHHHHHHHHHHHHTT-

InterPro domains:
  IPR029062 Class I glutamine amidotransferase-like [G3DSA:3.40.50.880] (2-89)
  IPR029062 Class I glutamine amidotransferase-like [SSF52317] (4-47)
  IPR052158 Isonitrile Hydratase and Quaternary Amine Regulator [PTHR43130] (5-83)

Mean predicted aligned error: 6.22 Å